Protein AF-E0U8P7-F1 (afdb_monomer_lite)

Organism: Gloeothece verrucosa (strain PCC 7822) (NCBI:txid497965)

Foldseek 3Di:
DDDDDDDDPVRVVVVVVLVVLLVVLVVFQKKKFFPDPDDDDDDPLLVVVCVVCVVVVRMDTPSVSCSVSVRPSVSSVVCVVSVGIDIGD

pLDDT: mean 77.26, std 14.81, range [39.44, 93.44]

Secondary structure (DSSP, 8-state):
--------HHHHHHHHHHHHHHHHHHT---EEEE--SS--S--TTTHHHHHHHHHTTTEEEHHHHHHHTTT-HHHHHHHHHTTSEEEE-

Sequence (89 aa):
MKTETRLTKTQILFQEIGQEAHQASLKYQQKVTLIAQSVNNLEREERPIVEMLRHHGGELTIGELVFVFSYHRYLIEELLKKGVVVIEE

Structure (mmCIF, N/CA/C/O backbone):
data_AF-E0U8P7-F1
#
_entry.id   AF-E0U8P7-F1
#
loop_
_atom_site.group_PDB
_atom_site.id
_atom_site.type_symbol
_atom_site.label_atom_id
_atom_site.label_alt_id
_atom_site.label_comp_id
_atom_site.label_asym_id
_atom_site.label_entity_id
_atom_site.label_seq_id
_atom_site.pdbx_PDB_ins_code
_atom_site.Cartn_x
_atom_site.Cartn_y
_atom_site.Cartn_z
_atom_site.occupancy
_atom_site.B_iso_or_equiv
_atom_site.auth_seq_id
_atom_site.auth_comp_id
_atom_site.auth_asym_id
_atom_site.auth_atom_id
_atom_site.pdbx_PDB_model_num
ATOM 1 N N . MET A 1 1 ? 4.007 -12.636 -43.099 1.00 39.44 1 MET A N 1
ATOM 2 C CA . MET A 1 1 ? 5.093 -11.731 -42.662 1.00 39.44 1 MET A CA 1
ATOM 3 C C . MET A 1 1 ? 4.881 -11.441 -41.183 1.00 39.44 1 MET A C 1
ATOM 5 O O . MET A 1 1 ? 3.761 -11.097 -40.831 1.00 39.44 1 MET A O 1
ATOM 9 N N . LYS A 1 2 ? 5.881 -11.664 -40.321 1.00 40.22 2 LYS A N 1
ATOM 10 C CA . LYS A 1 2 ? 5.827 -11.284 -38.899 1.00 40.22 2 LYS A CA 1
ATOM 11 C C . LYS A 1 2 ? 6.626 -9.991 -38.744 1.00 40.22 2 LYS A C 1
ATOM 13 O O . LYS A 1 2 ? 7.782 -9.952 -39.148 1.00 40.22 2 LYS A O 1
ATOM 18 N N . THR A 1 3 ? 5.995 -8.937 -38.248 1.00 40.75 3 THR A N 1
ATOM 19 C CA . THR A 1 3 ? 6.644 -7.650 -37.986 1.00 40.75 3 THR A CA 1
ATOM 20 C C . THR A 1 3 ? 7.483 -7.802 -36.720 1.00 40.75 3 THR A C 1
ATOM 22 O O . THR A 1 3 ? 6.930 -7.957 -35.635 1.00 40.75 3 THR A O 1
ATOM 25 N N . GLU A 1 4 ? 8.807 -7.832 -36.848 1.00 52.12 4 GLU A N 1
ATOM 26 C CA . GLU A 1 4 ? 9.712 -7.856 -35.696 1.00 52.12 4 GLU A CA 1
ATOM 27 C C . GLU A 1 4 ? 9.918 -6.424 -35.191 1.00 52.12 4 GLU A C 1
ATOM 29 O O . GLU A 1 4 ? 10.518 -5.582 -35.861 1.00 52.12 4 GLU A O 1
ATOM 34 N N . THR A 1 5 ? 9.383 -6.122 -34.010 1.00 51.84 5 THR A N 1
ATOM 35 C CA . THR A 1 5 ? 9.563 -4.826 -33.351 1.00 51.84 5 THR A CA 1
ATOM 36 C C . THR A 1 5 ? 11.008 -4.698 -32.869 1.00 51.84 5 THR A C 1
ATOM 38 O O . THR A 1 5 ? 11.444 -5.435 -31.986 1.00 51.84 5 THR A O 1
ATOM 41 N N . ARG A 1 6 ? 11.769 -3.757 -33.441 1.00 61.69 6 ARG A N 1
ATOM 42 C CA . ARG A 1 6 ? 13.162 -3.487 -33.054 1.00 61.69 6 ARG A CA 1
ATOM 43 C C . ARG A 1 6 ? 13.188 -2.493 -31.893 1.00 61.69 6 ARG A C 1
ATOM 45 O O . ARG A 1 6 ? 12.940 -1.306 -32.088 1.00 61.69 6 ARG A O 1
ATOM 52 N N . LEU A 1 7 ? 13.468 -2.984 -30.691 1.00 60.06 7 LEU A N 1
ATOM 53 C CA . LEU A 1 7 ? 13.610 -2.151 -29.497 1.00 60.06 7 LEU A CA 1
ATOM 54 C C . LEU A 1 7 ? 14.966 -1.433 -29.501 1.00 60.06 7 LEU A C 1
ATOM 56 O O . LEU A 1 7 ? 15.995 -1.997 -29.877 1.00 60.06 7 LEU A O 1
ATOM 60 N N . THR A 1 8 ? 14.968 -0.167 -29.095 1.00 68.44 8 THR A N 1
ATOM 61 C CA . THR A 1 8 ? 16.193 0.627 -28.910 1.00 68.44 8 THR A CA 1
ATOM 62 C C . THR A 1 8 ? 16.923 0.213 -27.628 1.00 68.44 8 THR A C 1
ATOM 64 O O . THR A 1 8 ? 16.299 -0.271 -26.688 1.00 68.44 8 THR A O 1
ATOM 67 N N . LYS A 1 9 ? 18.246 0.429 -27.539 1.00 61.69 9 LYS A N 1
ATOM 68 C CA . LYS A 1 9 ? 19.046 0.066 -26.345 1.00 61.69 9 LYS A CA 1
ATOM 69 C C . LYS A 1 9 ? 18.491 0.652 -25.041 1.00 61.69 9 LYS A C 1
ATOM 71 O O . LYS A 1 9 ? 18.501 -0.018 -24.019 1.00 61.69 9 LYS A O 1
ATOM 76 N N . THR A 1 10 ? 17.960 1.870 -25.090 1.00 54.50 10 THR A N 1
ATOM 77 C CA . THR A 1 10 ? 17.293 2.514 -23.953 1.00 54.50 10 THR A CA 1
ATOM 78 C C . THR A 1 10 ? 15.997 1.791 -23.573 1.00 54.50 10 THR A C 1
ATOM 80 O O . THR A 1 10 ? 15.759 1.565 -22.395 1.00 54.50 10 THR A O 1
ATOM 83 N N . GLN A 1 11 ? 15.184 1.365 -24.548 1.00 52.25 11 GLN A N 1
ATOM 84 C CA . GLN A 1 11 ? 13.956 0.595 -24.294 1.00 52.25 11 GLN A CA 1
ATOM 85 C C . GLN A 1 11 ? 14.236 -0.802 -23.732 1.00 52.25 11 GLN A C 1
ATOM 87 O O . GLN A 1 11 ? 13.462 -1.276 -22.907 1.00 52.25 11 GLN A O 1
ATOM 92 N N . ILE A 1 12 ? 15.339 -1.433 -24.144 1.00 60.00 12 ILE A N 1
ATOM 93 C CA . ILE A 1 12 ? 15.799 -2.706 -23.572 1.00 60.00 12 ILE A CA 1
ATOM 94 C C . ILE A 1 12 ? 16.190 -2.499 -22.104 1.00 60.00 12 ILE A C 1
ATOM 96 O O . ILE A 1 12 ? 15.697 -3.219 -21.247 1.00 60.00 12 ILE A O 1
ATOM 100 N N . LEU A 1 13 ? 16.960 -1.450 -21.796 1.00 48.25 13 LEU A N 1
ATOM 101 C CA . LEU A 1 13 ? 17.373 -1.147 -20.422 1.00 48.25 13 LEU A CA 1
ATOM 102 C C . LEU A 1 13 ? 16.175 -0.846 -19.498 1.00 48.25 13 LEU A C 1
ATOM 104 O O . LEU A 1 13 ? 16.117 -1.329 -18.373 1.00 48.25 13 LEU A O 1
ATOM 108 N N . PHE A 1 14 ? 15.183 -0.083 -19.976 1.00 53.19 14 PHE A N 1
ATOM 109 C CA . PHE A 1 14 ? 13.942 0.159 -19.226 1.00 53.19 14 PHE A CA 1
ATOM 110 C C . PHE A 1 14 ? 13.100 -1.114 -19.051 1.00 53.19 14 PHE A C 1
ATOM 112 O O . PHE A 1 14 ? 12.444 -1.265 -18.021 1.00 53.19 14 PHE A O 1
ATOM 119 N N . GLN A 1 15 ? 13.121 -2.037 -20.019 1.00 59.03 15 GLN A N 1
ATOM 120 C CA . GLN A 1 15 ? 12.487 -3.349 -19.870 1.00 59.03 15 GLN A CA 1
ATOM 121 C C . GLN A 1 15 ? 13.217 -4.233 -18.858 1.00 59.03 15 GLN A C 1
ATOM 123 O O . GLN A 1 15 ? 12.544 -4.872 -18.061 1.00 59.03 15 GLN A O 1
ATOM 128 N N . GLU A 1 16 ? 14.548 -4.259 -18.855 1.00 58.78 16 GLU A N 1
ATOM 129 C CA . GLU A 1 16 ? 15.350 -5.053 -17.913 1.00 58.78 16 GLU A CA 1
ATOM 130 C C . GLU A 1 16 ? 15.162 -4.556 -16.471 1.00 58.78 16 GLU A C 1
ATOM 132 O O . GLU A 1 16 ? 14.838 -5.345 -15.586 1.00 58.78 16 GLU A O 1
ATOM 137 N N . ILE A 1 17 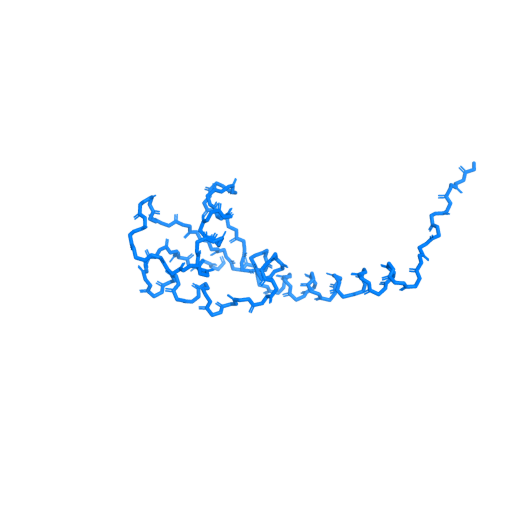? 15.215 -3.238 -16.247 1.00 59.47 17 ILE A N 1
ATOM 138 C CA . ILE A 1 17 ? 14.939 -2.632 -14.932 1.00 59.47 17 ILE A CA 1
ATOM 139 C C . ILE A 1 17 ? 13.485 -2.891 -14.507 1.00 59.47 17 ILE A C 1
ATOM 141 O O . ILE A 1 17 ? 13.214 -3.227 -13.353 1.00 59.47 17 ILE A O 1
ATOM 145 N N . GLY A 1 18 ? 12.536 -2.774 -15.442 1.00 61.88 18 GLY A N 1
ATOM 146 C CA . GLY A 1 18 ? 11.132 -3.098 -15.196 1.00 61.88 18 GLY A CA 1
ATOM 147 C C . GLY A 1 18 ? 10.913 -4.575 -14.855 1.00 61.88 18 GLY A C 1
ATOM 148 O O . GLY A 1 18 ? 10.092 -4.880 -13.997 1.00 61.88 18 GLY A O 1
ATOM 149 N N . GLN A 1 19 ? 11.667 -5.486 -15.475 1.00 66.12 19 GLN A N 1
ATOM 150 C CA . GLN A 1 19 ? 11.618 -6.923 -15.203 1.00 66.12 19 GLN A CA 1
ATOM 151 C C . GLN A 1 19 ? 12.216 -7.273 -13.842 1.00 66.12 19 GLN A C 1
ATOM 153 O O . GLN A 1 19 ? 11.625 -8.077 -13.128 1.00 66.12 19 GLN A O 1
ATOM 158 N N . GLU A 1 20 ? 13.331 -6.662 -13.443 1.00 65.94 20 GLU A N 1
ATOM 159 C CA . GLU A 1 20 ? 13.911 -6.865 -12.110 1.00 65.94 20 GLU A CA 1
ATOM 160 C C . GLU A 1 20 ? 12.994 -6.327 -11.007 1.00 65.94 20 GLU A C 1
ATOM 162 O O . GLU A 1 20 ? 12.735 -7.018 -10.019 1.00 65.94 20 GLU A O 1
ATOM 167 N N . ALA A 1 21 ? 12.424 -5.133 -11.200 1.00 62.44 21 ALA A N 1
ATOM 168 C CA . ALA A 1 21 ? 11.432 -4.573 -10.287 1.00 62.44 21 ALA A CA 1
ATOM 169 C C . ALA A 1 21 ? 10.157 -5.432 -10.226 1.00 62.44 21 ALA A C 1
ATOM 171 O O . ALA A 1 21 ? 9.602 -5.629 -9.147 1.00 62.44 21 ALA A O 1
ATOM 172 N N . HIS A 1 22 ? 9.724 -5.993 -11.359 1.00 65.25 22 HIS A N 1
ATOM 173 C CA . HIS A 1 22 ? 8.589 -6.911 -11.429 1.00 65.25 22 HIS A CA 1
ATOM 174 C C . HIS A 1 22 ? 8.885 -8.266 -10.763 1.00 65.25 22 HIS A C 1
ATOM 176 O O . HIS A 1 22 ? 8.051 -8.800 -10.043 1.00 65.25 22 HIS A O 1
ATOM 182 N N . GLN A 1 23 ? 10.082 -8.833 -10.916 1.00 65.06 23 GLN A N 1
ATOM 183 C CA . GLN A 1 23 ? 10.441 -10.062 -10.200 1.00 65.06 23 GLN A CA 1
ATOM 184 C C . GLN A 1 23 ? 10.577 -9.837 -8.693 1.00 65.06 23 GLN A C 1
ATOM 186 O O . GLN A 1 23 ? 10.149 -10.677 -7.900 1.00 65.06 23 GLN A O 1
ATOM 191 N N . ALA A 1 24 ? 11.120 -8.690 -8.282 1.00 61.91 24 ALA A N 1
ATOM 192 C CA . ALA A 1 24 ? 11.133 -8.299 -6.881 1.00 61.91 24 ALA A CA 1
ATOM 193 C C . ALA A 1 24 ? 9.708 -8.104 -6.343 1.00 61.91 24 ALA A C 1
ATOM 195 O O . ALA A 1 24 ? 9.430 -8.527 -5.222 1.00 61.91 24 ALA A O 1
ATOM 196 N N . SER A 1 2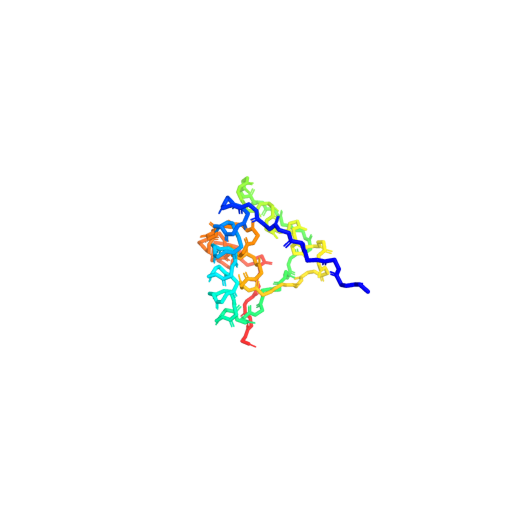5 ? 8.791 -7.536 -7.135 1.00 64.94 25 SER A N 1
ATOM 197 C CA . SER A 1 25 ? 7.391 -7.368 -6.736 1.00 64.94 25 SER A CA 1
ATOM 198 C C . SER A 1 25 ? 6.656 -8.704 -6.597 1.00 64.94 25 SER A C 1
ATOM 200 O O . SER A 1 25 ? 5.894 -8.867 -5.648 1.00 64.94 25 SER A O 1
ATOM 202 N N . LEU A 1 26 ? 6.964 -9.701 -7.438 1.00 67.50 26 LEU A N 1
ATOM 203 C CA . LEU A 1 26 ? 6.414 -11.059 -7.324 1.00 67.50 26 LEU A CA 1
ATOM 204 C C . LEU A 1 26 ? 6.771 -11.754 -6.000 1.00 67.50 26 LEU A C 1
ATOM 206 O O . LEU A 1 26 ? 6.043 -12.650 -5.579 1.00 67.50 26 LEU A O 1
ATOM 210 N N . LYS A 1 27 ? 7.853 -11.344 -5.326 1.00 71.00 27 LYS A N 1
ATOM 211 C CA . LYS A 1 27 ? 8.213 -11.835 -3.986 1.00 71.00 27 LYS A CA 1
ATOM 212 C C . LYS A 1 27 ? 7.291 -11.282 -2.890 1.00 71.00 27 LYS A C 1
ATOM 214 O O . LYS A 1 27 ? 7.165 -11.898 -1.835 1.00 71.00 27 LYS A O 1
ATOM 219 N N . TYR A 1 28 ? 6.658 -10.134 -3.121 1.00 75.94 28 TYR A N 1
ATOM 220 C CA . TYR A 1 28 ? 5.837 -9.425 -2.142 1.00 75.94 28 TYR A CA 1
ATOM 221 C C . TYR A 1 28 ? 4.349 -9.545 -2.489 1.00 75.94 28 TYR A C 1
ATOM 223 O O . TYR A 1 28 ? 3.698 -8.562 -2.838 1.00 75.94 28 TYR A O 1
ATOM 231 N N . GLN A 1 29 ? 3.826 -10.769 -2.375 1.00 80.94 29 GLN A N 1
ATOM 232 C CA . GLN A 1 29 ? 2.412 -11.091 -2.623 1.00 80.94 29 GLN A CA 1
ATOM 233 C C . GLN A 1 29 ? 1.472 -10.650 -1.495 1.00 80.94 29 GLN A C 1
ATOM 235 O O . GLN A 1 29 ? 0.261 -10.674 -1.682 1.00 80.94 29 GLN A O 1
ATOM 240 N N . GLN A 1 30 ? 2.024 -10.229 -0.351 1.00 87.31 30 GLN A N 1
ATOM 241 C CA . GLN A 1 30 ? 1.237 -9.765 0.787 1.00 87.31 30 GLN A CA 1
ATOM 242 C C . GLN A 1 30 ? 0.277 -8.662 0.348 1.00 87.31 30 GLN A C 1
ATOM 244 O O . GLN A 1 30 ? 0.675 -7.701 -0.325 1.00 87.31 30 GLN A O 1
ATOM 249 N N . LYS A 1 31 ? -0.981 -8.807 0.737 1.00 91.38 31 LYS A N 1
ATOM 250 C CA . LYS A 1 31 ? -2.058 -7.908 0.355 1.00 91.38 31 LYS A CA 1
ATOM 251 C C . LYS A 1 31 ? -2.114 -6.734 1.320 1.00 91.38 31 LYS A C 1
ATOM 253 O O . LYS A 1 31 ? -2.080 -6.915 2.529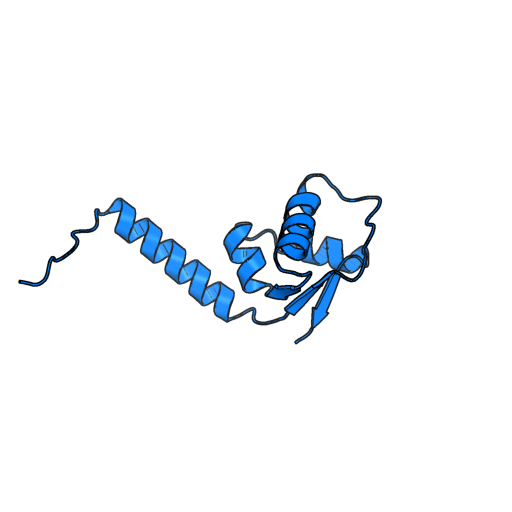 1.00 91.38 31 LYS A O 1
ATOM 258 N N . VAL A 1 32 ? -2.196 -5.527 0.786 1.00 91.88 32 VAL A N 1
ATOM 259 C CA . VAL A 1 32 ? -2.416 -4.280 1.513 1.00 91.88 32 VAL A CA 1
ATOM 260 C C . VAL A 1 32 ? -3.856 -3.854 1.277 1.00 91.88 32 VAL A C 1
ATOM 262 O O . VAL A 1 32 ? -4.248 -3.569 0.145 1.00 91.88 32 VAL A O 1
ATOM 265 N N . THR A 1 33 ? -4.628 -3.778 2.355 1.00 92.62 33 THR A N 1
ATOM 266 C CA . THR A 1 33 ? -6.056 -3.455 2.311 1.00 92.62 33 THR A CA 1
ATOM 267 C C . THR A 1 33 ? -6.314 -2.168 3.083 1.00 92.62 33 THR A C 1
ATOM 269 O O . THR A 1 33 ? -5.907 -2.021 4.235 1.00 92.62 33 THR A O 1
ATOM 272 N N . LEU A 1 34 ? -6.996 -1.215 2.457 1.00 92.38 34 LEU A N 1
ATOM 273 C CA . LEU A 1 34 ? -7.428 0.032 3.074 1.00 92.38 34 LEU A CA 1
ATOM 274 C C . LEU A 1 34 ? -8.613 -0.237 4.009 1.00 92.38 34 LEU A C 1
ATOM 276 O O . LEU A 1 34 ? -9.677 -0.652 3.559 1.00 92.38 34 LEU A O 1
ATOM 280 N N . ILE A 1 35 ? -8.456 0.057 5.301 1.00 89.56 35 ILE A N 1
ATOM 281 C CA . ILE A 1 35 ? -9.508 -0.170 6.311 1.00 89.56 35 ILE A CA 1
ATOM 282 C C . ILE A 1 35 ? -10.234 1.111 6.729 1.00 89.56 35 ILE A C 1
ATOM 284 O O . ILE A 1 35 ? -11.356 1.059 7.233 1.00 89.56 35 ILE A O 1
ATOM 288 N N . ALA A 1 36 ? -9.632 2.277 6.494 1.00 76.12 36 ALA A N 1
ATOM 289 C CA . ALA A 1 36 ? -10.209 3.562 6.866 1.00 76.12 36 ALA A CA 1
ATOM 290 C C . ALA A 1 36 ? -10.810 4.287 5.649 1.00 76.12 36 ALA A C 1
ATOM 292 O O . ALA A 1 36 ? -10.098 4.712 4.738 1.00 76.12 36 ALA A O 1
ATOM 293 N N . GLN A 1 37 ? -12.133 4.496 5.651 1.00 64.88 37 GLN A N 1
ATOM 294 C CA . GLN A 1 37 ? -12.810 5.260 4.589 1.00 64.88 37 GLN A CA 1
ATOM 295 C C . GLN A 1 37 ? -12.453 6.754 4.628 1.00 64.88 37 GLN A C 1
ATOM 297 O O . GLN A 1 37 ? -12.262 7.384 3.586 1.00 64.88 37 GLN A O 1
ATOM 302 N N . SER A 1 38 ? -12.281 7.304 5.831 1.00 65.12 38 SER A N 1
ATOM 303 C CA . SER A 1 38 ? -11.819 8.671 6.058 1.00 65.12 38 SER A CA 1
ATOM 304 C C . SER A 1 38 ? -10.499 8.635 6.810 1.00 65.12 38 SER A C 1
ATOM 306 O O . SER A 1 38 ? -10.450 8.181 7.950 1.00 65.12 38 SER A O 1
ATOM 308 N N . VAL A 1 39 ? -9.438 9.139 6.182 1.00 69.81 39 VAL A N 1
ATOM 309 C CA . VAL A 1 39 ? -8.112 9.220 6.794 1.00 69.81 39 VAL A CA 1
ATOM 310 C C . VAL A 1 39 ? -7.791 10.683 7.046 1.00 69.81 39 VAL A C 1
ATOM 312 O O . VAL A 1 39 ? -7.479 11.435 6.125 1.00 69.81 39 VAL A O 1
ATOM 315 N N . ASN A 1 40 ? -7.906 11.088 8.304 1.00 71.19 40 ASN A N 1
ATOM 316 C CA . ASN A 1 40 ? -7.417 12.381 8.761 1.00 71.19 40 ASN A CA 1
ATOM 317 C C . ASN A 1 40 ? -5.964 12.177 9.211 1.00 71.19 40 ASN A C 1
ATOM 319 O O . ASN A 1 40 ? -5.672 11.147 9.810 1.00 71.19 40 ASN A O 1
ATOM 323 N N . ASN A 1 41 ? -5.071 13.136 8.939 1.00 81.38 41 ASN A N 1
ATOM 324 C CA . ASN A 1 41 ? -3.638 13.077 9.287 1.00 81.38 41 ASN A CA 1
ATOM 325 C C . ASN A 1 41 ? -2.725 12.245 8.350 1.00 81.38 41 ASN A C 1
ATOM 327 O O . ASN A 1 41 ? -1.789 11.595 8.811 1.00 81.38 41 ASN A O 1
ATOM 331 N N . LEU A 1 42 ? -2.972 12.291 7.033 1.00 86.56 42 LEU A N 1
ATOM 332 C CA . LEU A 1 42 ? -2.015 11.801 6.030 1.00 86.56 42 LEU A CA 1
ATOM 333 C C . LEU A 1 42 ? -0.964 12.853 5.681 1.00 86.56 42 LEU A C 1
ATOM 335 O O . LEU A 1 42 ? -1.295 13.996 5.326 1.00 86.56 42 LEU A O 1
ATOM 339 N N . GLU A 1 43 ? 0.292 12.425 5.674 1.00 89.94 43 GLU A N 1
ATOM 340 C CA . GLU A 1 43 ? 1.402 13.190 5.125 1.00 89.94 43 GLU A CA 1
ATOM 341 C C . GLU A 1 43 ? 1.292 13.292 3.604 1.00 89.94 43 GLU A C 1
ATOM 343 O O . GLU A 1 43 ? 0.625 12.495 2.940 1.00 89.94 43 GLU A O 1
ATOM 348 N N . ARG A 1 44 ? 1.937 14.310 3.024 1.00 88.44 44 ARG A N 1
ATOM 349 C CA . ARG A 1 44 ? 1.858 14.569 1.578 1.00 88.44 44 ARG A CA 1
ATOM 350 C C . ARG A 1 44 ? 2.316 13.363 0.752 1.00 88.44 44 ARG A C 1
ATOM 352 O O . ARG A 1 44 ? 1.748 13.126 -0.308 1.00 88.44 44 ARG A O 1
ATOM 359 N N . GLU A 1 45 ? 3.305 12.628 1.249 1.00 87.69 45 GLU A N 1
AT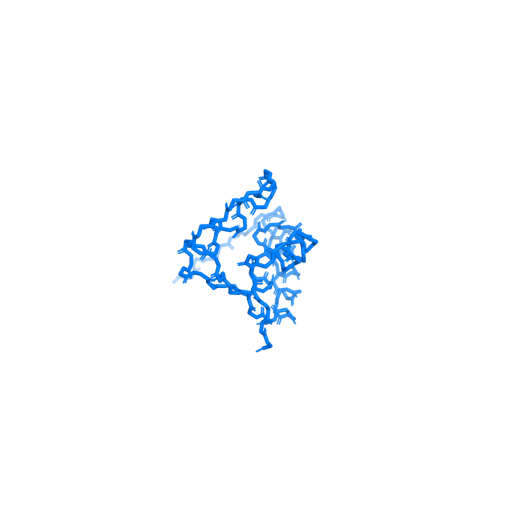OM 360 C CA . GLU A 1 45 ? 3.898 11.464 0.585 1.00 87.69 45 GLU A CA 1
ATOM 361 C C . GLU A 1 45 ? 3.024 10.205 0.693 1.00 87.69 45 GLU A C 1
ATOM 363 O O . GLU A 1 45 ? 3.100 9.331 -0.162 1.00 87.69 45 GLU A O 1
ATOM 368 N N . GLU A 1 46 ? 2.135 10.128 1.686 1.00 89.75 46 GLU A N 1
ATOM 369 C CA . GLU A 1 46 ? 1.264 8.968 1.919 1.00 89.75 46 GLU A CA 1
ATOM 370 C C . GLU A 1 46 ? -0.021 9.011 1.080 1.00 89.75 46 GLU A C 1
ATOM 372 O O . GLU A 1 46 ? -0.597 7.973 0.747 1.00 89.75 46 GLU A O 1
ATOM 377 N N . ARG A 1 47 ? -0.482 10.218 0.721 1.00 89.88 47 ARG A N 1
ATOM 378 C CA . ARG A 1 47 ? -1.729 10.422 -0.040 1.00 89.88 47 ARG A CA 1
ATOM 379 C C . ARG A 1 47 ? -1.780 9.634 -1.352 1.00 89.88 47 ARG A C 1
ATOM 381 O O . ARG A 1 47 ? -2.806 8.991 -1.569 1.00 89.88 47 ARG A O 1
ATOM 388 N N . PRO A 1 48 ? -0.722 9.611 -2.187 1.00 89.88 48 PRO A N 1
ATOM 389 C CA . PRO A 1 48 ? -0.745 8.860 -3.439 1.00 89.88 48 PRO A CA 1
ATOM 390 C C . PRO A 1 48 ? -0.994 7.361 -3.235 1.00 89.88 48 PRO A C 1
ATOM 392 O O . PRO A 1 48 ? -1.722 6.758 -4.015 1.00 89.88 48 PRO A O 1
ATOM 395 N N . ILE A 1 49 ? -0.455 6.764 -2.164 1.00 89.62 49 ILE A N 1
ATOM 396 C CA . ILE A 1 49 ? -0.646 5.338 -1.852 1.00 89.62 49 ILE A CA 1
ATOM 397 C C . ILE A 1 49 ? -2.109 5.063 -1.499 1.00 89.62 49 ILE A C 1
ATOM 399 O O . ILE A 1 49 ? -2.713 4.123 -2.013 1.00 89.62 49 ILE A O 1
ATOM 403 N N . VAL A 1 50 ? -2.708 5.910 -0.658 1.00 90.38 50 VAL A N 1
ATOM 404 C CA . VAL A 1 50 ? -4.116 5.774 -0.258 1.00 90.38 50 VAL A CA 1
ATOM 405 C C . VAL A 1 50 ? -5.060 6.008 -1.440 1.00 90.38 50 VAL A C 1
ATOM 407 O O . VAL A 1 50 ? -6.045 5.287 -1.595 1.00 90.38 50 VAL A O 1
ATOM 410 N N . GLU A 1 51 ? -4.773 6.991 -2.292 1.00 90.44 51 GLU A N 1
ATOM 411 C CA . GLU A 1 51 ? -5.534 7.239 -3.522 1.00 90.44 51 GLU A CA 1
ATOM 412 C C . GLU A 1 51 ? -5.447 6.057 -4.489 1.00 90.44 51 GLU A C 1
ATOM 414 O O . GLU A 1 51 ? -6.464 5.659 -5.056 1.00 90.44 51 GLU A O 1
ATOM 419 N N . MET A 1 52 ? -4.267 5.452 -4.624 1.00 90.31 52 MET A N 1
ATOM 420 C CA . MET A 1 52 ? -4.064 4.273 -5.458 1.00 90.31 52 MET A CA 1
ATOM 421 C C . MET A 1 52 ? -4.834 3.062 -4.938 1.00 90.31 52 MET A C 1
ATOM 423 O O . MET A 1 52 ? -5.551 2.427 -5.708 1.00 90.31 52 MET A O 1
ATOM 427 N N . LEU A 1 53 ? -4.775 2.796 -3.630 1.00 90.81 53 LEU A N 1
ATOM 428 C CA . LEU A 1 53 ? -5.597 1.761 -3.004 1.00 90.81 53 LEU A CA 1
ATOM 429 C C . LEU A 1 53 ? -7.081 2.008 -3.287 1.00 90.81 53 LEU A C 1
ATOM 431 O O . LEU A 1 53 ? -7.754 1.113 -3.779 1.00 90.81 53 LEU A O 1
ATOM 435 N N . ARG A 1 54 ? -7.593 3.231 -3.082 1.00 91.12 54 ARG A N 1
ATOM 436 C CA . ARG A 1 54 ? -8.997 3.569 -3.393 1.00 91.12 54 ARG A CA 1
ATOM 437 C C . ARG A 1 54 ? -9.354 3.347 -4.860 1.00 91.12 54 ARG A C 1
ATOM 439 O O . ARG A 1 54 ? -10.436 2.840 -5.143 1.00 91.12 54 ARG A O 1
ATOM 446 N N . HIS A 1 55 ? -8.468 3.723 -5.779 1.00 90.88 55 HIS A N 1
ATOM 447 C CA . HIS A 1 55 ? -8.685 3.534 -7.211 1.00 90.88 55 HIS A CA 1
ATOM 448 C C . HIS A 1 55 ? -8.816 2.049 -7.580 1.00 90.88 55 HIS A C 1
ATOM 450 O O . HIS A 1 55 ? -9.621 1.699 -8.439 1.00 90.88 55 HIS A O 1
ATOM 456 N N . HIS A 1 56 ? -8.091 1.180 -6.876 1.00 89.44 56 HIS A N 1
ATOM 457 C CA . HIS A 1 56 ? -8.106 -0.272 -7.053 1.00 89.44 56 HIS A CA 1
ATOM 458 C C . HIS A 1 56 ? -9.088 -1.002 -6.118 1.00 89.44 56 HIS A C 1
ATOM 460 O O . HIS A 1 56 ? -8.929 -2.185 -5.841 1.00 89.44 56 HIS A O 1
ATOM 466 N N . GLY A 1 57 ? -10.130 -0.322 -5.628 1.00 89.44 57 GLY A N 1
ATOM 467 C CA . GLY A 1 57 ? -11.171 -0.955 -4.804 1.00 89.44 57 GLY A CA 1
ATOM 468 C C . GLY A 1 57 ? -10.781 -1.178 -3.339 1.00 89.44 57 GLY A C 1
ATOM 469 O O . GLY A 1 57 ? -11.501 -1.847 -2.607 1.00 89.44 57 GLY A O 1
ATOM 470 N N . GLY A 1 58 ? -9.679 -0.576 -2.901 1.00 91.12 58 GLY A N 1
ATOM 471 C CA . GLY A 1 58 ? -9.160 -0.622 -1.538 1.00 91.12 58 GLY A CA 1
ATOM 472 C C . GLY A 1 58 ? -8.026 -1.620 -1.336 1.00 91.12 58 GLY A C 1
ATOM 473 O O . GLY A 1 58 ? -7.525 -1.701 -0.222 1.00 91.12 58 GLY A O 1
ATOM 474 N N . GLU A 1 59 ? -7.607 -2.357 -2.365 1.00 91.31 59 GLU A N 1
ATOM 475 C CA . GLU A 1 59 ? -6.738 -3.524 -2.202 1.00 91.31 59 GLU A CA 1
ATOM 476 C C . GLU A 1 59 ? -5.660 -3.596 -3.286 1.00 91.31 59 GLU A C 1
ATOM 478 O O . GLU A 1 59 ? -5.967 -3.544 -4.475 1.00 91.31 59 GLU A O 1
ATOM 483 N N . LEU A 1 60 ? -4.400 -3.747 -2.875 1.00 91.62 60 LEU A N 1
ATOM 484 C CA . LEU A 1 60 ? -3.247 -3.977 -3.753 1.00 91.62 60 LEU A CA 1
ATOM 485 C C . LEU A 1 60 ? -2.210 -4.833 -3.038 1.00 91.62 60 LEU A C 1
ATOM 487 O O . LEU A 1 60 ? -2.149 -4.841 -1.817 1.00 91.62 60 LEU A O 1
ATOM 491 N N . THR A 1 61 ? -1.336 -5.508 -3.767 1.00 89.31 61 THR A N 1
ATOM 492 C CA . THR A 1 61 ? -0.172 -6.173 -3.170 1.00 89.31 61 THR A CA 1
ATOM 493 C C . THR A 1 61 ? 0.927 -5.168 -2.812 1.00 89.31 61 THR A C 1
ATOM 495 O O . THR A 1 61 ? 1.071 -4.112 -3.438 1.00 89.31 61 THR A O 1
ATOM 498 N N . ILE A 1 62 ? 1.769 -5.511 -1.830 1.00 85.19 62 ILE A N 1
ATOM 499 C CA . ILE A 1 62 ? 2.987 -4.740 -1.527 1.00 85.19 62 ILE A CA 1
ATOM 500 C C . ILE A 1 62 ? 3.846 -4.605 -2.788 1.00 85.19 62 ILE A C 1
ATOM 502 O O . ILE A 1 62 ? 4.397 -3.537 -3.042 1.00 85.19 62 ILE A O 1
ATOM 506 N N . GLY A 1 63 ? 3.945 -5.667 -3.589 1.00 84.31 63 GLY A N 1
ATOM 507 C CA . GLY A 1 63 ? 4.678 -5.655 -4.845 1.00 84.31 63 GLY A CA 1
ATOM 508 C C . GLY A 1 63 ? 4.174 -4.597 -5.829 1.00 84.31 63 GLY A C 1
ATOM 509 O O . GLY A 1 63 ? 4.983 -3.847 -6.375 1.00 84.31 63 GLY A O 1
ATOM 510 N N . GLU A 1 64 ? 2.860 -4.505 -6.040 1.00 85.50 64 GLU A N 1
ATOM 511 C CA . GLU A 1 64 ? 2.254 -3.499 -6.924 1.00 85.50 64 GLU A CA 1
ATOM 512 C C . GLU A 1 64 ? 2.509 -2.079 -6.420 1.00 85.50 64 GLU A C 1
ATOM 514 O O . GLU A 1 64 ? 2.936 -1.216 -7.188 1.00 85.50 64 GLU A O 1
ATOM 519 N N . LEU A 1 65 ? 2.340 -1.843 -5.117 1.00 85.44 65 LEU A N 1
ATOM 520 C CA . LEU A 1 65 ? 2.622 -0.541 -4.514 1.00 85.44 65 LEU A CA 1
ATOM 521 C C . LEU A 1 65 ? 4.105 -0.166 -4.647 1.00 85.44 65 LEU A C 1
ATOM 523 O O . LEU A 1 65 ? 4.436 0.953 -5.031 1.00 85.44 65 LEU A O 1
ATOM 527 N N . VAL A 1 66 ? 5.017 -1.101 -4.387 1.00 80.94 66 VAL A N 1
ATOM 528 C CA . VAL A 1 66 ? 6.465 -0.878 -4.522 1.00 80.94 66 VAL A CA 1
ATOM 529 C C . VAL A 1 66 ? 6.861 -0.610 -5.972 1.00 80.94 66 VAL A C 1
ATOM 531 O O . VAL A 1 66 ? 7.710 0.251 -6.210 1.00 80.94 66 VAL A O 1
ATOM 534 N N . PHE A 1 67 ? 6.248 -1.311 -6.926 1.00 79.12 67 PHE A N 1
ATOM 535 C CA . PHE A 1 67 ? 6.495 -1.126 -8.353 1.00 79.12 67 PHE A CA 1
ATOM 536 C C . PHE A 1 67 ? 6.066 0.267 -8.820 1.00 79.12 67 PHE A C 1
ATOM 538 O O . PHE A 1 67 ? 6.833 0.955 -9.491 1.00 79.12 67 PHE A O 1
ATOM 545 N N . VAL A 1 68 ? 4.869 0.713 -8.430 1.00 78.88 68 VAL A N 1
ATOM 546 C CA . VAL A 1 68 ? 4.338 2.009 -8.867 1.00 78.88 68 VAL A CA 1
ATOM 547 C C . VAL A 1 68 ? 5.024 3.176 -8.155 1.00 78.88 68 VAL A C 1
ATOM 549 O O . VAL A 1 68 ? 5.352 4.182 -8.783 1.00 78.88 68 VAL A O 1
ATOM 552 N N . PHE A 1 69 ? 5.301 3.034 -6.859 1.00 78.94 69 PHE A N 1
ATOM 553 C CA . PHE A 1 69 ? 5.916 4.082 -6.045 1.00 78.94 69 PHE A CA 1
ATOM 554 C C . PHE A 1 69 ? 7.435 3.946 -5.913 1.00 78.94 69 PHE A C 1
ATOM 556 O O . PHE A 1 69 ? 8.016 4.582 -5.049 1.00 78.94 69 PHE A O 1
ATOM 563 N N . SER A 1 70 ? 8.115 3.148 -6.742 1.00 70.06 70 SER A N 1
ATOM 564 C CA . SER A 1 70 ? 9.589 3.069 -6.751 1.00 70.06 70 SER A CA 1
ATOM 565 C C . SER A 1 70 ? 10.217 2.882 -5.353 1.00 70.06 70 SER A C 1
ATOM 567 O O . SER A 1 70 ? 11.119 3.621 -4.968 1.00 70.06 70 SER A O 1
ATOM 569 N N . TYR A 1 71 ? 9.762 1.874 -4.598 1.00 62.81 71 TYR A N 1
ATOM 570 C CA . TYR A 1 71 ? 10.334 1.459 -3.299 1.00 62.81 71 TYR A CA 1
ATOM 571 C C . TYR A 1 71 ? 10.069 2.327 -2.051 1.00 62.81 71 TYR A C 1
ATOM 573 O O . TYR A 1 71 ? 10.795 2.215 -1.061 1.00 62.81 71 TYR A O 1
ATOM 581 N N . HIS A 1 72 ? 8.962 3.068 -1.969 1.00 74.19 72 HIS A N 1
ATOM 582 C CA . HIS A 1 72 ? 8.540 3.687 -0.697 1.00 74.19 72 HIS A CA 1
ATOM 583 C C . HIS A 1 72 ? 7.872 2.706 0.294 1.00 74.19 72 HIS A C 1
ATOM 585 O O . HIS A 1 72 ? 6.806 2.980 0.845 1.00 74.19 72 HIS A O 1
ATOM 591 N N . ARG A 1 73 ? 8.496 1.549 0.565 1.00 77.44 73 ARG A N 1
ATOM 592 C CA . ARG A 1 73 ? 7.967 0.546 1.515 1.00 77.44 73 ARG A CA 1
ATOM 593 C C . ARG A 1 73 ? 7.732 1.127 2.913 1.00 77.44 73 ARG A C 1
ATOM 595 O O . ARG A 1 73 ? 6.744 0.779 3.552 1.00 77.44 73 ARG A O 1
ATOM 602 N N . TYR A 1 74 ? 8.596 2.040 3.358 1.00 86.25 74 TYR A N 1
ATOM 603 C CA . TYR A 1 74 ? 8.448 2.692 4.660 1.00 86.25 74 TYR A CA 1
ATOM 604 C C . TYR A 1 74 ? 7.114 3.445 4.790 1.00 86.25 74 TYR A C 1
ATOM 606 O O . TYR A 1 74 ? 6.542 3.461 5.871 1.00 86.25 74 TYR A O 1
ATOM 614 N N . LEU A 1 75 ? 6.567 4.004 3.702 1.00 88.69 75 LEU A N 1
ATOM 615 C CA . LEU A 1 75 ? 5.271 4.689 3.739 1.00 88.69 75 LEU A CA 1
ATOM 616 C C . LEU A 1 75 ? 4.112 3.710 3.963 1.00 88.69 75 LEU A C 1
ATOM 618 O O . LEU A 1 75 ? 3.156 4.045 4.654 1.00 88.69 75 LEU A O 1
ATOM 622 N N . ILE A 1 76 ? 4.199 2.488 3.427 1.00 88.25 76 ILE A N 1
ATOM 623 C CA . ILE A 1 76 ? 3.212 1.427 3.694 1.00 88.25 76 ILE A CA 1
ATOM 624 C C . ILE A 1 76 ? 3.263 1.039 5.181 1.00 88.25 76 ILE A C 1
ATOM 626 O O . ILE A 1 76 ? 2.225 0.851 5.811 1.00 88.25 76 ILE A O 1
ATOM 630 N N . GLU A 1 77 ? 4.463 0.975 5.763 1.00 88.56 77 GLU A N 1
ATOM 631 C CA . GLU A 1 77 ? 4.656 0.699 7.191 1.00 88.56 77 GLU A CA 1
ATOM 632 C C . GLU A 1 77 ? 4.143 1.842 8.086 1.00 88.56 77 GLU A C 1
ATOM 634 O O . GLU A 1 77 ? 3.528 1.578 9.118 1.00 88.56 77 GLU A O 1
ATOM 639 N N . GLU A 1 78 ? 4.327 3.106 7.695 1.00 91.19 78 GLU A N 1
ATOM 640 C CA . GLU A 1 78 ? 3.745 4.252 8.410 1.00 91.19 78 GLU A CA 1
ATOM 641 C C . GLU A 1 78 ? 2.212 4.257 8.328 1.00 91.19 78 GLU A C 1
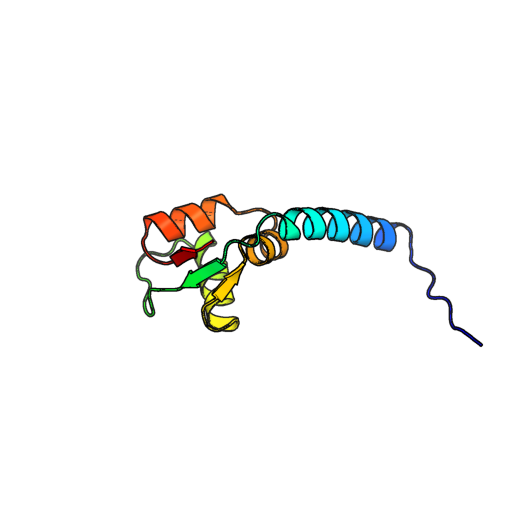ATOM 643 O O . GLU A 1 78 ? 1.537 4.441 9.344 1.00 91.19 78 GLU A O 1
ATOM 648 N N . LEU A 1 79 ? 1.641 3.949 7.160 1.00 91.12 79 LEU A N 1
ATOM 649 C CA . LEU A 1 79 ? 0.195 3.782 6.994 1.00 91.12 79 LEU A CA 1
ATOM 650 C C . LEU A 1 79 ? -0.361 2.639 7.858 1.00 91.12 79 LEU A C 1
ATOM 652 O O . LEU A 1 79 ? -1.458 2.768 8.408 1.00 91.12 79 LEU A O 1
ATOM 656 N N . LEU A 1 80 ? 0.393 1.548 8.017 1.00 91.25 80 LEU A N 1
ATOM 657 C CA . LEU A 1 80 ? 0.046 0.444 8.914 1.00 91.25 80 LEU A CA 1
ATOM 658 C C . LEU A 1 80 ? 0.050 0.901 10.381 1.00 91.25 80 LEU A C 1
ATOM 660 O O . LEU A 1 80 ? -0.916 0.661 11.101 1.00 91.25 80 LEU A O 1
ATOM 664 N N . LYS A 1 81 ? 1.094 1.616 10.825 1.00 90.81 81 LYS A N 1
ATOM 665 C CA . LYS A 1 81 ? 1.179 2.169 12.194 1.00 90.81 81 LYS A CA 1
ATOM 666 C C . LYS A 1 81 ? 0.055 3.159 12.490 1.00 90.81 81 LYS A C 1
ATOM 668 O O . LYS A 1 81 ? -0.456 3.194 13.607 1.00 90.81 81 LYS A O 1
ATOM 673 N N . LYS A 1 82 ? -0.341 3.948 11.489 1.00 90.38 82 LYS A N 1
ATOM 674 C CA . LYS A 1 82 ? -1.470 4.887 11.557 1.00 90.38 82 LYS A CA 1
ATOM 675 C C . LYS A 1 82 ? -2.836 4.180 11.514 1.00 90.38 82 LYS A C 1
ATOM 677 O O . LYS A 1 82 ? -3.856 4.850 11.654 1.00 90.38 82 LYS A O 1
ATOM 682 N N . GLY A 1 83 ? -2.875 2.856 11.333 1.00 89.62 83 GLY A N 1
ATOM 683 C CA . GLY A 1 83 ? -4.112 2.073 11.261 1.00 89.62 83 GLY A CA 1
ATOM 684 C C . GLY A 1 83 ? -4.945 2.370 10.013 1.00 89.62 83 GLY A C 1
ATOM 685 O O . GLY A 1 83 ? -6.163 2.219 10.028 1.00 89.62 83 GLY A O 1
ATOM 686 N N . VAL A 1 84 ? -4.308 2.852 8.945 1.00 92.00 84 VAL A N 1
ATOM 687 C CA . VAL A 1 84 ? -4.975 3.204 7.684 1.00 92.00 84 VAL A CA 1
ATOM 688 C C . VAL A 1 84 ? -5.150 1.975 6.804 1.00 92.00 84 VAL A C 1
ATOM 690 O O . VAL A 1 84 ? -6.181 1.816 6.144 1.00 92.00 84 VAL A O 1
ATOM 693 N N . VAL A 1 85 ? -4.139 1.110 6.811 1.00 92.50 85 VAL A N 1
ATOM 694 C CA . VAL A 1 85 ? -4.095 -0.131 6.043 1.00 92.50 85 VAL A CA 1
ATOM 695 C C . VAL A 1 85 ? -3.845 -1.316 6.965 1.00 92.50 85 VAL A C 1
ATOM 697 O O . VAL A 1 85 ? -3.294 -1.162 8.054 1.00 92.50 85 VAL A O 1
ATOM 700 N N . VAL A 1 86 ? -4.213 -2.502 6.500 1.00 93.44 86 VAL A N 1
ATOM 701 C CA . VAL A 1 86 ? -3.784 -3.786 7.061 1.00 93.44 86 VAL A CA 1
ATOM 702 C C . VAL A 1 86 ? -2.982 -4.543 6.013 1.00 93.44 86 VAL A C 1
ATOM 704 O O . VAL A 1 86 ? -3.168 -4.320 4.816 1.00 93.44 86 VAL A O 1
ATOM 707 N N . ILE A 1 87 ? -2.075 -5.405 6.470 1.00 90.69 87 ILE A N 1
ATOM 708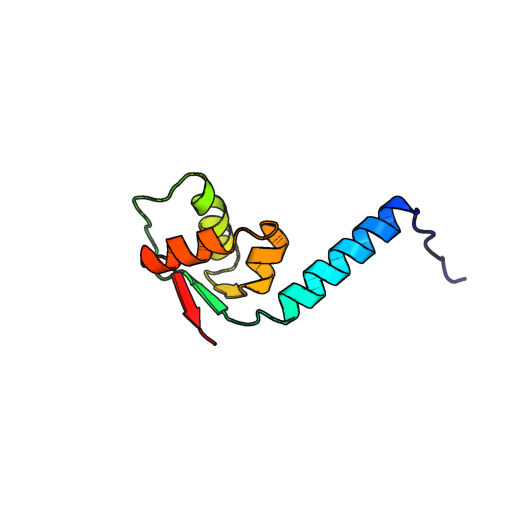 C CA . ILE A 1 87 ? -1.292 -6.287 5.607 1.00 90.69 87 ILE A CA 1
ATOM 709 C C . ILE A 1 87 ? -1.690 -7.728 5.919 1.00 90.69 87 ILE A C 1
ATOM 711 O O . ILE A 1 87 ? -1.591 -8.155 7.068 1.00 90.69 87 ILE A O 1
ATOM 715 N N . GLU A 1 88 ? -2.130 -8.451 4.899 1.00 87.06 88 GLU A N 1
ATOM 716 C CA . GLU A 1 88 ? -2.522 -9.861 4.945 1.00 87.06 88 GLU A CA 1
ATOM 717 C C . GLU A 1 88 ? -1.506 -10.700 4.146 1.00 87.06 88 GLU A C 1
ATOM 719 O O . GLU A 1 88 ? -0.866 -10.184 3.223 1.00 87.06 88 GLU A O 1
ATOM 724 N N . GLU A 1 89 ? -1.310 -11.967 4.528 1.00 79.00 89 GLU A N 1
ATOM 725 C CA . GLU A 1 89 ? -0.427 -12.910 3.809 1.00 79.00 89 GLU A CA 1
ATOM 726 C C . GLU A 1 89 ? -1.050 -13.450 2.518 1.00 79.00 89 GLU A C 1
ATOM 728 O O . GLU A 1 89 ? -2.265 -13.759 2.520 1.00 79.00 89 GLU A O 1
#

Radius of gyration: 16.35 Å; chains: 1; bounding box: 32×28×55 Å